Protein AF-A0A2D7XES2-F1 (afdb_monomer)

Structure (mmCIF, N/CA/C/O backbone):
data_AF-A0A2D7XES2-F1
#
_entry.id   AF-A0A2D7XES2-F1
#
loop_
_atom_site.group_PDB
_atom_site.id
_atom_site.type_symbol
_atom_site.label_atom_id
_atom_site.label_alt_id
_atom_site.label_comp_id
_atom_site.label_asym_id
_atom_site.label_entity_id
_atom_site.label_seq_id
_atom_site.pdbx_PDB_ins_code
_atom_site.Cartn_x
_atom_site.Cartn_y
_atom_site.Cartn_z
_atom_site.occupancy
_atom_site.B_iso_or_equiv
_atom_site.auth_seq_id
_atom_site.auth_comp_id
_atom_site.auth_asym_id
_atom_site.auth_atom_id
_atom_site.pdbx_PDB_model_num
ATOM 1 N N . MET A 1 1 ? -1.555 8.049 -1.791 1.00 47.88 1 MET A N 1
ATOM 2 C CA . MET A 1 1 ? -2.204 7.336 -0.672 1.00 47.88 1 MET A CA 1
ATOM 3 C C . MET A 1 1 ? -3.094 6.303 -1.327 1.00 47.88 1 MET A C 1
ATOM 5 O O . MET A 1 1 ? -3.881 6.704 -2.179 1.00 47.88 1 MET A O 1
ATOM 9 N N . ALA A 1 2 ? -2.878 5.013 -1.074 1.00 48.16 2 ALA A N 1
ATOM 10 C CA . ALA A 1 2 ? -3.743 3.976 -1.623 1.00 48.16 2 ALA A CA 1
ATOM 11 C C . ALA A 1 2 ? -5.179 4.247 -1.149 1.00 48.16 2 ALA A C 1
ATOM 13 O O . ALA A 1 2 ? -5.384 4.533 0.032 1.00 48.16 2 ALA A O 1
ATOM 14 N N . GLN A 1 3 ? -6.152 4.262 -2.061 1.00 50.53 3 GLN A N 1
ATOM 15 C CA . GLN A 1 3 ? -7.546 4.451 -1.665 1.00 50.53 3 GLN A CA 1
ATOM 16 C C . GLN A 1 3 ? -8.026 3.145 -1.042 1.00 50.53 3 GLN A C 1
ATOM 18 O O . GLN A 1 3 ? -8.423 2.217 -1.741 1.00 50.53 3 GLN A O 1
ATOM 23 N N . VAL A 1 4 ? -7.970 3.062 0.285 1.00 57.06 4 VAL A N 1
ATOM 24 C CA . VAL A 1 4 ? -8.679 2.015 1.014 1.00 57.06 4 VAL A CA 1
ATOM 25 C C . VAL A 1 4 ? -10.167 2.341 0.866 1.00 57.06 4 VAL A C 1
ATOM 27 O O . VAL A 1 4 ? -10.615 3.400 1.295 1.00 57.06 4 VAL A O 1
ATOM 30 N N . GLN A 1 5 ? -10.940 1.470 0.211 1.00 63.34 5 GLN A N 1
ATOM 31 C CA . GLN A 1 5 ? -12.382 1.672 -0.036 1.00 63.34 5 GLN A CA 1
ATOM 32 C C . GLN A 1 5 ? -13.236 1.617 1.247 1.00 63.34 5 GLN A C 1
ATOM 34 O O . GLN A 1 5 ? -14.461 1.691 1.190 1.00 63.34 5 GLN A O 1
ATOM 39 N N . ILE A 1 6 ? -12.598 1.508 2.412 1.00 67.69 6 ILE A N 1
ATOM 40 C CA . ILE A 1 6 ? -13.241 1.487 3.718 1.00 67.69 6 ILE A CA 1
ATOM 41 C C . ILE A 1 6 ? -13.086 2.890 4.328 1.00 67.69 6 ILE A C 1
ATOM 43 O O . ILE A 1 6 ? -11.953 3.337 4.517 1.00 67.69 6 ILE A 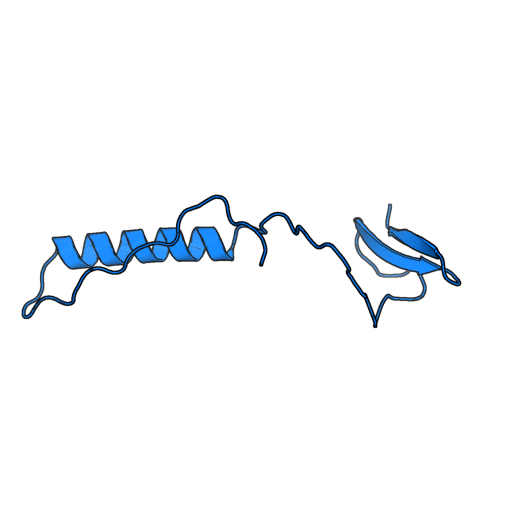O 1
ATOM 47 N N . PRO A 1 7 ? -14.181 3.605 4.642 1.00 72.50 7 PRO A N 1
ATOM 48 C CA . PRO A 1 7 ? -14.100 4.921 5.268 1.00 72.50 7 PRO A CA 1
ATOM 49 C C . PRO A 1 7 ? -13.404 4.835 6.639 1.00 72.50 7 PRO A C 1
ATOM 51 O O . PRO A 1 7 ? -13.668 3.892 7.390 1.00 72.50 7 PRO A O 1
ATOM 54 N N . PRO A 1 8 ? -12.521 5.791 6.990 1.00 71.38 8 PRO A N 1
ATOM 55 C CA . PRO A 1 8 ? -11.761 5.748 8.238 1.00 71.38 8 PRO A CA 1
ATOM 56 C C . PRO A 1 8 ? -12.698 5.713 9.458 1.00 71.38 8 PRO A C 1
ATOM 58 O O . PRO A 1 8 ? -13.665 6.486 9.499 1.00 71.38 8 PRO A O 1
ATOM 61 N N . PRO A 1 9 ? -12.443 4.838 10.450 1.00 81.62 9 PRO A N 1
ATOM 62 C CA . PRO A 1 9 ? -13.276 4.756 11.639 1.00 81.62 9 PRO A CA 1
ATOM 63 C C . PRO A 1 9 ? -13.160 6.046 12.455 1.00 81.62 9 PRO A C 1
ATOM 65 O O . PRO A 1 9 ? -12.080 6.620 12.600 1.00 81.62 9 PRO A O 1
ATOM 68 N N . ARG A 1 10 ? -14.284 6.507 13.010 1.00 82.56 10 ARG A N 1
ATOM 69 C CA . ARG A 1 10 ? -14.288 7.595 13.992 1.00 82.56 10 ARG A CA 1
ATOM 70 C C . ARG A 1 10 ? -14.180 6.995 15.384 1.00 82.56 10 ARG A C 1
ATOM 72 O O . ARG A 1 10 ? -14.954 6.106 15.727 1.00 82.56 10 ARG A O 1
ATOM 79 N N . LEU A 1 11 ? -13.229 7.491 16.166 1.00 84.75 11 LEU A N 1
ATOM 80 C CA . LEU A 1 11 ? -13.100 7.106 17.565 1.00 84.75 11 LEU A CA 1
ATOM 81 C C . LEU A 1 11 ? -14.172 7.832 18.397 1.00 84.75 11 LEU A C 1
ATOM 83 O O . LEU A 1 11 ? -14.377 9.030 18.179 1.00 84.75 11 LEU A O 1
ATOM 87 N N . PRO A 1 12 ? -14.865 7.132 19.312 1.00 83.06 12 PRO A N 1
ATOM 88 C CA . PRO A 1 12 ? -15.822 7.761 20.216 1.00 83.06 12 PRO A CA 1
ATOM 89 C C . PRO A 1 12 ? -15.115 8.677 21.230 1.00 83.06 12 PRO A C 1
ATOM 91 O O . PRO A 1 12 ? -13.946 8.469 21.559 1.00 83.06 12 PRO A O 1
ATOM 94 N N . GLU A 1 13 ? -15.823 9.690 21.739 1.00 86.94 13 GLU A N 1
ATOM 95 C CA . GLU A 1 13 ? -15.304 10.545 22.814 1.00 86.94 13 GLU A CA 1
ATOM 96 C C . GLU A 1 13 ? -15.246 9.783 24.141 1.00 86.94 13 GLU A C 1
ATOM 98 O O . GLU A 1 13 ? -16.154 9.018 24.471 1.00 86.94 13 GLU A O 1
ATOM 103 N N . ALA A 1 14 ? -14.169 9.991 24.901 1.00 85.75 14 ALA A N 1
ATOM 104 C CA . ALA A 1 14 ? -13.939 9.267 26.143 1.00 85.75 14 ALA A CA 1
ATOM 105 C C . ALA A 1 14 ? -15.012 9.605 27.201 1.00 85.75 14 ALA A C 1
ATOM 107 O O . ALA A 1 14 ? -15.201 10.784 27.521 1.00 85.75 14 ALA A O 1
ATOM 108 N N . PRO A 1 15 ? -15.688 8.603 27.791 1.00 87.25 15 PRO A N 1
ATOM 109 C CA . PRO A 1 15 ? -16.662 8.827 28.845 1.00 87.25 15 PRO A CA 1
ATOM 110 C C . PRO A 1 15 ? -15.953 9.143 30.169 1.00 87.25 15 PRO A C 1
ATOM 112 O O . PRO A 1 15 ? -14.830 8.708 30.425 1.00 87.25 15 PRO A O 1
ATOM 115 N N . GLN A 1 16 ? -16.628 9.879 31.053 1.00 89.81 16 GLN A N 1
ATOM 116 C CA . GLN A 1 16 ? -16.107 10.211 32.390 1.00 89.81 16 GLN A CA 1
ATOM 117 C C . GLN A 1 16 ? -16.087 9.006 33.344 1.00 89.81 16 GLN A C 1
ATOM 119 O O . GLN A 1 16 ? -15.422 9.031 34.378 1.00 89.81 16 GLN A O 1
ATOM 124 N N . GLN A 1 17 ? -16.852 7.968 33.019 1.00 91.56 17 GLN A N 1
ATOM 125 C CA . GLN A 1 17 ? -17.030 6.751 33.798 1.00 91.56 17 GLN A CA 1
ATOM 126 C C . GLN A 1 17 ? -16.958 5.557 32.851 1.00 91.56 17 GLN A C 1
ATOM 128 O O . GLN A 1 17 ? -17.109 5.706 31.640 1.00 91.56 17 GLN A O 1
ATOM 133 N N . TYR A 1 18 ? -16.729 4.367 33.399 1.00 89.88 18 TYR A N 1
ATOM 134 C CA . TYR A 1 18 ? -16.736 3.158 32.587 1.00 89.88 18 TYR A CA 1
ATOM 135 C C . TYR A 1 18 ? -18.111 2.946 31.939 1.00 89.88 18 TYR A C 1
ATOM 137 O O . TYR A 1 18 ? -19.122 2.866 32.636 1.00 89.88 18 TYR A O 1
ATOM 145 N N . ASP A 1 19 ? -18.118 2.818 30.614 1.00 92.94 19 ASP A N 1
ATOM 146 C CA . ASP A 1 19 ? -19.305 2.557 29.806 1.00 92.94 19 ASP A CA 1
ATOM 147 C C . ASP A 1 19 ? -19.026 1.373 28.864 1.00 92.94 19 ASP A C 1
ATOM 149 O O . ASP A 1 19 ? -18.062 1.366 28.090 1.00 92.94 19 ASP A O 1
ATOM 153 N N . VAL A 1 20 ? -19.874 0.347 28.951 1.00 91.06 20 VAL A N 1
ATOM 154 C CA . VAL A 1 20 ? -19.774 -0.876 28.143 1.00 91.06 20 VAL A CA 1
ATOM 155 C C . VAL A 1 20 ? -20.024 -0.584 26.661 1.00 91.06 20 VAL A C 1
ATOM 157 O O . VAL A 1 20 ? -19.365 -1.177 25.807 1.00 91.06 20 VAL A O 1
ATOM 160 N N . ALA A 1 21 ? -20.937 0.337 26.345 1.00 90.56 21 ALA A N 1
ATOM 161 C CA . ALA A 1 21 ? -21.246 0.724 24.974 1.00 90.56 21 ALA A CA 1
ATOM 162 C C . ALA A 1 21 ? -20.054 1.442 24.328 1.00 90.56 21 ALA A C 1
ATOM 164 O O . ALA A 1 21 ? -19.646 1.079 23.226 1.00 90.56 21 ALA A O 1
ATOM 165 N N . TYR A 1 22 ? -19.417 2.364 25.059 1.00 91.81 22 TYR A N 1
ATOM 166 C CA . TYR A 1 22 ? -18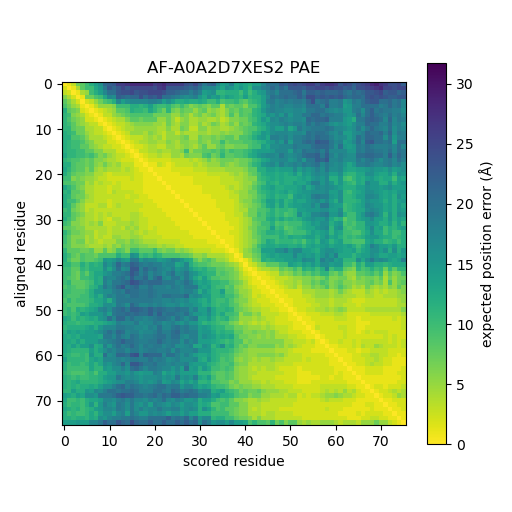.183 3.018 24.611 1.00 91.81 22 TYR A CA 1
ATOM 167 C C . TYR A 1 22 ? -17.073 2.006 24.299 1.00 91.81 22 TYR A C 1
ATOM 169 O O . TYR A 1 22 ? -16.434 2.087 23.251 1.00 91.81 22 TYR A O 1
ATOM 177 N N . MET A 1 23 ? -16.856 1.023 25.182 1.00 92.69 23 MET A N 1
ATOM 178 C CA . MET A 1 23 ? -15.831 -0.004 24.963 1.00 92.69 23 MET A CA 1
ATOM 179 C C . MET A 1 23 ? -16.136 -0.875 23.739 1.00 92.69 23 MET A C 1
ATOM 181 O O . MET A 1 23 ? -15.222 -1.199 22.981 1.00 92.69 23 MET A O 1
ATOM 185 N N . ALA A 1 24 ? -17.406 -1.219 23.507 1.00 93.62 24 ALA A N 1
ATOM 186 C CA . ALA A 1 24 ? -17.821 -1.954 22.314 1.00 93.62 24 ALA A CA 1
ATOM 187 C C . ALA A 1 24 ? -17.599 -1.144 21.023 1.00 93.62 24 ALA A C 1
ATOM 189 O O . ALA A 1 24 ? -17.133 -1.691 20.021 1.00 93.62 24 ALA A O 1
ATOM 190 N N . ASP A 1 25 ? -17.888 0.158 21.044 1.00 91.25 25 ASP A N 1
ATOM 191 C CA . ASP A 1 25 ? -17.672 1.038 19.894 1.00 91.25 25 ASP A CA 1
ATOM 192 C C . ASP A 1 25 ? -16.1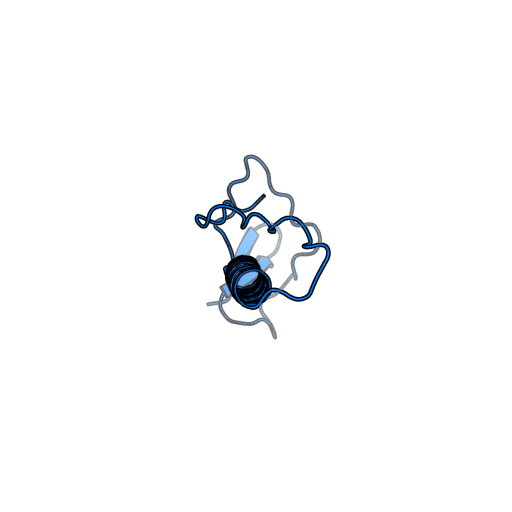81 1.264 19.612 1.00 91.25 25 ASP A C 1
ATOM 194 O O . ASP A 1 25 ? -15.766 1.251 18.451 1.00 91.25 25 ASP A O 1
ATOM 198 N N . LEU A 1 26 ? -15.356 1.389 20.655 1.00 91.56 26 LEU A N 1
ATOM 199 C CA . LEU A 1 26 ? -13.903 1.500 20.525 1.00 91.56 26 LEU A CA 1
ATOM 200 C C . LEU A 1 26 ? -13.301 0.230 19.908 1.00 91.56 26 LEU A C 1
ATOM 202 O O . LEU A 1 26 ? -12.485 0.324 18.990 1.00 91.56 26 LEU A O 1
ATOM 206 N N . LEU A 1 27 ? -13.740 -0.953 20.352 1.00 93.12 27 LEU A N 1
ATOM 207 C CA . LEU A 1 27 ? -13.329 -2.231 19.763 1.00 93.12 27 LEU A CA 1
ATOM 208 C C . LEU A 1 27 ? -13.709 -2.320 18.279 1.00 93.12 27 LEU A C 1
ATOM 210 O O . LEU A 1 27 ? -12.857 -2.643 17.454 1.00 93.12 27 LEU A O 1
ATOM 214 N N . ARG A 1 28 ? -14.941 -1.948 17.912 1.00 90.38 28 ARG A N 1
ATOM 215 C CA . ARG A 1 28 ? -15.393 -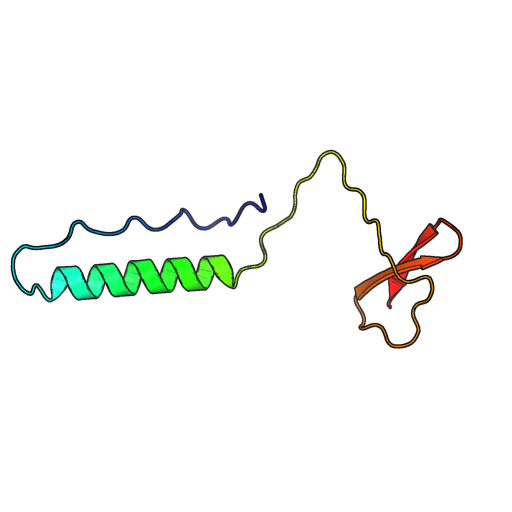1.945 16.509 1.00 90.38 28 ARG A CA 1
ATOM 216 C C . ARG A 1 28 ? -14.585 -0.978 15.636 1.00 90.38 28 ARG A C 1
ATOM 218 O O . ARG A 1 28 ? -14.237 -1.298 14.495 1.00 90.38 28 ARG A O 1
ATOM 225 N N . ALA A 1 29 ? -14.281 0.210 16.159 1.00 89.50 29 ALA A N 1
ATOM 226 C CA . ALA A 1 29 ? -13.439 1.184 15.473 1.00 89.50 29 ALA A CA 1
ATOM 227 C C . ALA A 1 29 ? -12.014 0.641 15.260 1.00 89.50 29 ALA A C 1
ATOM 229 O O . ALA A 1 29 ? -11.464 0.781 14.166 1.00 89.50 29 ALA A O 1
ATOM 230 N N . LEU A 1 30 ? -11.446 -0.037 16.262 1.00 89.88 30 LEU A N 1
ATOM 231 C CA . LEU A 1 30 ? -10.130 -0.668 16.174 1.00 89.88 30 LEU A CA 1
ATOM 232 C C . LEU A 1 30 ? -10.104 -1.826 15.166 1.00 89.88 30 LEU A C 1
ATOM 234 O O . LEU A 1 30 ? -9.178 -1.912 14.366 1.00 89.88 30 LEU A O 1
ATOM 238 N N . GLU A 1 31 ? -11.121 -2.686 15.153 1.00 89.44 31 GLU A N 1
ATOM 239 C CA . GLU A 1 31 ? -11.248 -3.768 14.167 1.00 89.44 31 GLU A CA 1
ATOM 240 C C . GLU A 1 31 ? -11.292 -3.225 12.735 1.00 89.44 31 GLU A C 1
ATOM 242 O O . GLU A 1 31 ? -10.606 -3.738 11.850 1.00 89.44 31 GLU A O 1
ATOM 247 N N . THR A 1 32 ? -12.040 -2.140 12.519 1.00 86.25 32 THR A N 1
ATOM 248 C CA . THR A 1 32 ? -12.122 -1.463 11.216 1.00 86.25 32 THR A CA 1
ATOM 249 C C . THR A 1 32 ? -10.768 -0.882 10.807 1.00 86.25 32 THR A C 1
ATOM 251 O O . THR A 1 32 ? -10.359 -1.026 9.657 1.00 86.25 32 THR A O 1
ATOM 254 N N . PHE A 1 33 ? -10.043 -0.270 11.746 1.00 84.75 33 PHE A N 1
ATOM 255 C CA . PHE A 1 33 ? -8.696 0.247 11.507 1.00 84.75 33 PHE A CA 1
ATOM 256 C C . PHE A 1 33 ? -7.706 -0.875 11.157 1.00 84.75 33 PHE A C 1
ATOM 258 O O . PHE A 1 33 ? -6.969 -0.775 10.180 1.00 84.75 33 PHE A O 1
ATOM 265 N N . ILE A 1 34 ? -7.729 -1.987 11.898 1.00 85.00 34 ILE A N 1
ATOM 266 C CA . ILE A 1 34 ? -6.882 -3.156 11.619 1.00 85.00 34 ILE A CA 1
ATOM 267 C C . ILE A 1 34 ? -7.206 -3.741 10.240 1.00 85.00 34 ILE A C 1
ATOM 269 O O . ILE A 1 34 ? -6.297 -4.125 9.503 1.00 85.00 34 ILE A O 1
ATOM 273 N N . ALA A 1 35 ? -8.487 -3.807 9.873 1.00 82.75 35 ALA A N 1
ATOM 274 C CA . ALA A 1 35 ? -8.903 -4.263 8.553 1.00 82.75 35 ALA A CA 1
ATOM 275 C C . ALA A 1 35 ? -8.393 -3.330 7.442 1.00 82.75 35 ALA A C 1
ATOM 277 O O . ALA A 1 35 ? -7.953 -3.816 6.402 1.00 82.75 35 ALA A O 1
ATOM 278 N N . GLN A 1 36 ? -8.390 -2.013 7.668 1.00 78.56 36 GLN A N 1
ATOM 279 C CA . GLN A 1 36 ? -7.828 -1.031 6.735 1.00 78.56 36 GLN A CA 1
ATOM 280 C C . GLN A 1 36 ? -6.320 -1.199 6.552 1.00 78.56 36 GLN A C 1
ATOM 282 O O . GLN A 1 36 ? -5.863 -1.270 5.417 1.00 78.56 36 GLN A O 1
ATOM 287 N N . GLU A 1 37 ? -5.567 -1.339 7.644 1.00 79.88 37 GLU A N 1
ATOM 288 C CA . GLU A 1 37 ? -4.113 -1.560 7.604 1.00 79.88 37 GLU A CA 1
ATOM 289 C C . GLU A 1 37 ? -3.737 -2.857 6.878 1.00 79.88 37 GLU A C 1
ATOM 291 O O . GLU A 1 37 ? -2.746 -2.920 6.154 1.00 79.88 37 GLU A O 1
ATOM 296 N N . ARG A 1 38 ? -4.544 -3.910 7.047 1.00 75.00 38 ARG A N 1
ATOM 297 C CA . ARG A 1 38 ? -4.318 -5.212 6.402 1.00 75.00 38 ARG A CA 1
ATOM 298 C C . ARG A 1 38 ? -4.854 -5.305 4.979 1.00 75.00 38 ARG A C 1
ATOM 300 O O . ARG A 1 38 ? -4.598 -6.312 4.324 1.00 75.00 38 ARG A O 1
ATOM 307 N N . THR A 1 39 ? -5.599 -4.308 4.507 1.00 69.44 39 THR A N 1
ATOM 308 C CA . THR A 1 39 ? -6.107 -4.282 3.136 1.00 69.44 39 THR A CA 1
ATOM 309 C C . THR A 1 39 ? -5.129 -3.482 2.280 1.00 69.44 39 THR A C 1
ATOM 311 O O . THR A 1 39 ? -5.164 -2.250 2.327 1.00 69.44 39 THR A O 1
ATOM 314 N N . PRO A 1 40 ? -4.252 -4.130 1.487 1.00 65.44 40 PRO A N 1
ATOM 315 C CA . PRO A 1 40 ? -3.432 -3.415 0.521 1.00 65.44 40 PRO A CA 1
ATOM 316 C C . PRO A 1 40 ? -4.361 -2.712 -0.474 1.00 65.44 40 PRO A C 1
ATOM 318 O O . PRO A 1 40 ? -5.002 -3.343 -1.311 1.00 65.44 40 PRO A O 1
ATOM 321 N N . GLY A 1 41 ? -4.500 -1.395 -0.322 1.00 66.12 41 GLY A N 1
ATOM 322 C CA . GLY A 1 41 ? -5.325 -0.587 -1.209 1.00 66.12 41 GLY A CA 1
ATOM 323 C C . GLY A 1 41 ? -4.699 -0.468 -2.598 1.00 66.12 41 GLY A C 1
ATOM 324 O O . GLY A 1 41 ? -3.486 -0.598 -2.775 1.00 66.12 41 GLY A O 1
ATOM 325 N N . GLU A 1 42 ? -5.522 -0.147 -3.590 1.00 68.94 42 GLU A N 1
ATOM 326 C CA . GLU A 1 42 ? -5.039 0.116 -4.943 1.00 68.94 42 GLU A CA 1
ATOM 327 C C . GLU A 1 42 ? -4.161 1.376 -4.963 1.00 68.94 42 GLU A C 1
ATOM 329 O O . GLU A 1 42 ? -4.512 2.431 -4.418 1.00 68.94 42 GLU A O 1
ATOM 334 N N . MET A 1 43 ? -2.999 1.284 -5.610 1.00 70.75 43 MET A N 1
ATOM 335 C CA . MET A 1 43 ? -2.118 2.430 -5.798 1.00 70.75 43 MET A CA 1
ATOM 336 C C . MET A 1 43 ? -2.488 3.164 -7.087 1.00 70.75 43 MET A C 1
ATOM 338 O O . MET A 1 43 ? -2.279 2.656 -8.185 1.00 70.75 43 MET A O 1
ATOM 342 N N . ARG A 1 44 ? -2.963 4.409 -6.960 1.00 74.69 44 ARG A N 1
ATOM 343 C CA . ARG A 1 44 ? -3.099 5.336 -8.090 1.00 74.69 44 ARG A CA 1
ATOM 344 C C . ARG A 1 44 ? -2.038 6.425 -7.995 1.00 74.69 44 ARG A C 1
ATOM 346 O O . ARG A 1 44 ? -2.067 7.245 -7.078 1.00 74.69 44 ARG A O 1
ATOM 353 N N . ALA A 1 45 ? -1.114 6.451 -8.949 1.00 77.31 45 ALA A N 1
ATOM 354 C CA . ALA A 1 45 ? -0.061 7.457 -9.027 1.00 77.31 45 ALA A CA 1
ATOM 355 C C . ALA A 1 45 ? 0.093 7.966 -10.464 1.00 77.31 45 ALA A C 1
ATOM 357 O O . ALA A 1 45 ? -0.023 7.203 -11.418 1.00 77.31 45 ALA A O 1
ATOM 358 N N . THR A 1 46 ? 0.358 9.263 -10.617 1.00 83.44 46 THR A N 1
ATOM 359 C CA . THR A 1 46 ? 0.645 9.890 -11.920 1.00 83.44 46 THR A CA 1
ATOM 360 C C . THR A 1 46 ? 2.111 9.752 -12.325 1.00 83.44 46 THR A C 1
ATOM 362 O O . THR A 1 46 ? 2.428 9.806 -13.509 1.00 83.44 46 THR A O 1
ATOM 365 N N . LYS A 1 47 ? 3.008 9.563 -11.351 1.00 87.31 47 LYS A N 1
ATOM 366 C CA . LYS A 1 47 ? 4.429 9.271 -11.549 1.00 87.31 47 LYS A CA 1
ATOM 367 C C . LYS A 1 47 ? 4.928 8.394 -10.402 1.00 87.31 47 LYS A C 1
ATOM 369 O O . LYS A 1 47 ? 4.646 8.695 -9.244 1.00 87.31 47 LYS A O 1
ATOM 374 N N . ILE A 1 48 ? 5.671 7.339 -10.728 1.00 88.06 48 ILE A N 1
ATOM 375 C CA . ILE A 1 48 ? 6.333 6.442 -9.771 1.00 88.06 48 ILE A CA 1
ATOM 376 C C . ILE A 1 48 ? 7.800 6.318 -10.187 1.00 88.06 48 ILE A C 1
ATOM 378 O O . ILE A 1 48 ? 8.088 6.143 -11.370 1.00 88.06 48 ILE A O 1
ATOM 382 N N . THR A 1 49 ? 8.713 6.393 -9.218 1.00 90.44 49 THR A N 1
ATOM 383 C CA . THR A 1 49 ? 10.140 6.108 -9.407 1.00 90.44 49 THR A CA 1
ATOM 384 C C . THR A 1 49 ? 10.541 5.024 -8.411 1.00 90.44 49 THR A C 1
ATOM 386 O O . THR A 1 49 ? 10.501 5.263 -7.207 1.00 90.44 49 THR A O 1
ATOM 389 N N . LEU A 1 50 ? 10.916 3.842 -8.905 1.00 89.12 50 LEU A N 1
ATOM 390 C CA . LEU A 1 50 ? 11.437 2.735 -8.098 1.00 89.12 50 LEU A CA 1
ATOM 391 C C . LEU A 1 50 ? 12.966 2.763 -8.196 1.00 89.12 50 LEU A C 1
ATOM 393 O O . LEU A 1 50 ? 13.517 2.496 -9.261 1.00 89.12 50 LEU A O 1
ATOM 397 N N . THR A 1 51 ? 13.642 3.1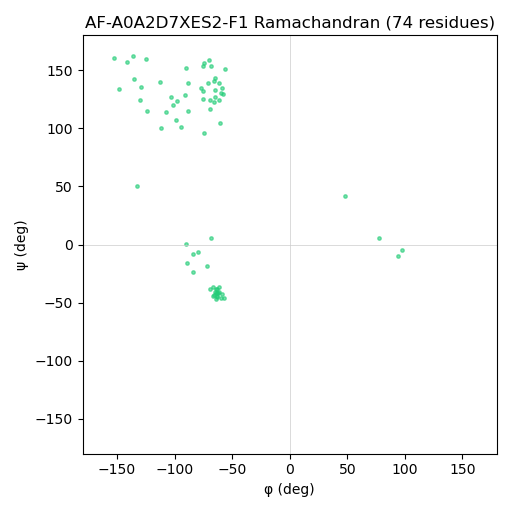71 -7.122 1.00 90.06 51 THR A N 1
ATOM 398 C CA . THR A 1 51 ? 15.083 3.487 -7.148 1.00 90.06 51 THR A CA 1
ATOM 399 C C . THR A 1 51 ? 15.995 2.299 -6.868 1.00 90.06 51 THR A C 1
ATOM 401 O O . THR A 1 51 ? 17.179 2.389 -7.162 1.00 90.06 51 THR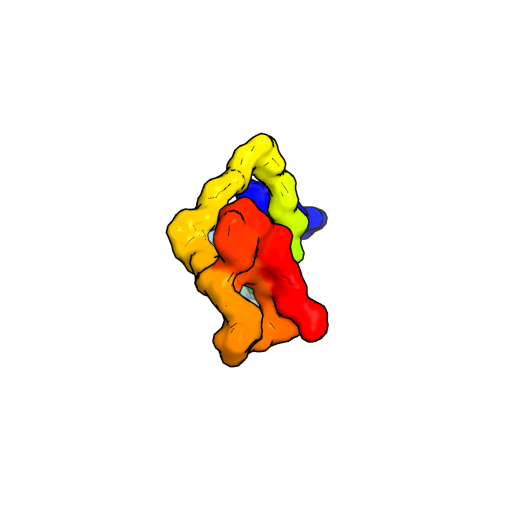 A O 1
ATOM 404 N N . ASP A 1 52 ? 15.458 1.212 -6.315 1.00 91.81 52 ASP A N 1
ATOM 405 C CA . ASP A 1 52 ? 16.234 0.056 -5.850 1.00 91.81 52 ASP A CA 1
ATOM 406 C C . ASP A 1 52 ? 15.615 -1.261 -6.343 1.00 91.81 52 ASP A C 1
ATOM 408 O O . ASP A 1 52 ? 15.291 -2.165 -5.578 1.00 91.81 52 ASP A O 1
ATOM 412 N N . LEU A 1 53 ? 15.344 -1.332 -7.651 1.00 94.62 53 LEU A N 1
ATOM 413 C CA . LEU A 1 53 ? 14.886 -2.577 -8.264 1.00 94.62 53 LEU A CA 1
ATOM 414 C C . LEU A 1 53 ? 16.065 -3.551 -8.416 1.00 94.62 53 LEU A C 1
ATOM 416 O O . LEU A 1 53 ? 17.092 -3.154 -8.976 1.00 94.62 53 LEU A O 1
ATOM 420 N N . PRO A 1 54 ? 15.911 -4.828 -8.016 1.00 95.00 54 PRO A N 1
ATOM 421 C CA . PRO A 1 54 ? 16.912 -5.858 -8.272 1.00 95.00 54 PRO A CA 1
ATOM 422 C C . PRO A 1 54 ? 17.226 -5.977 -9.764 1.00 95.00 54 PRO A C 1
ATOM 424 O O . PRO A 1 54 ? 16.351 -5.755 -10.598 1.00 95.00 54 PRO A O 1
ATOM 427 N N . THR A 1 55 ? 18.449 -6.380 -10.112 1.00 95.56 55 THR A N 1
ATOM 428 C CA . THR A 1 55 ? 18.875 -6.512 -11.517 1.00 95.56 55 THR A CA 1
ATOM 429 C C . THR A 1 55 ? 18.629 -7.899 -12.126 1.00 95.56 55 THR A C 1
ATOM 431 O O . THR A 1 55 ? 18.979 -8.150 -13.276 1.00 95.56 55 THR A O 1
ATOM 434 N N . SER A 1 56 ? 18.063 -8.832 -11.354 1.00 93.25 56 SER A N 1
ATOM 435 C CA . SER A 1 56 ? 17.738 -10.190 -11.803 1.00 93.25 56 SER A CA 1
ATOM 436 C C . SER A 1 56 ? 16.564 -10.766 -11.013 1.00 93.25 56 SER A C 1
ATOM 438 O O . SER A 1 56 ? 16.288 -10.317 -9.902 1.00 93.25 56 SER A O 1
ATOM 440 N N . SER A 1 57 ? 15.913 -11.794 -11.558 1.00 94.12 57 SER A N 1
ATOM 441 C CA . SER A 1 57 ? 14.819 -12.522 -10.902 1.00 94.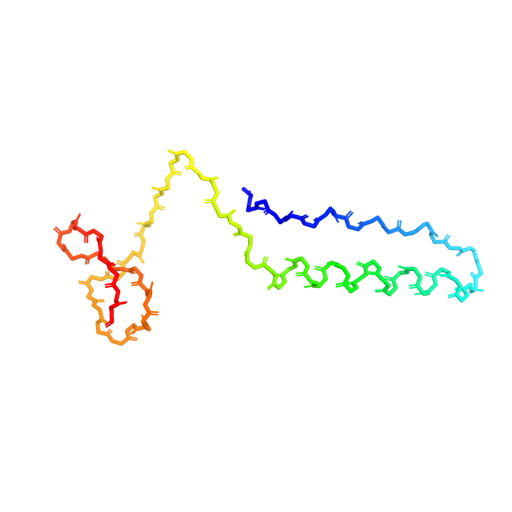12 57 SER A CA 1
ATOM 442 C C . SER A 1 57 ? 15.276 -13.563 -9.870 1.00 94.12 57 SER A C 1
ATOM 444 O O . SER A 1 57 ? 14.444 -14.171 -9.202 1.00 94.12 57 SER A O 1
ATOM 446 N N . SER A 1 58 ? 16.582 -13.819 -9.746 1.00 93.56 58 SER A N 1
ATOM 447 C CA . SER A 1 58 ? 17.095 -14.916 -8.921 1.00 93.56 58 SER A CA 1
ATOM 448 C C . SER A 1 58 ? 16.815 -14.686 -7.435 1.00 93.56 58 SER A C 1
ATOM 450 O O . SER A 1 58 ? 17.270 -13.700 -6.861 1.00 93.56 58 SER A O 1
ATOM 452 N N . GLY A 1 59 ? 16.119 -15.633 -6.798 1.00 92.94 59 GLY A N 1
ATOM 453 C CA . GLY A 1 59 ? 15.787 -15.578 -5.369 1.00 92.94 59 GLY A CA 1
ATOM 454 C C . GLY A 1 59 ? 14.624 -14.645 -5.017 1.00 92.94 59 GLY A C 1
ATOM 455 O O . GLY A 1 59 ? 14.345 -14.463 -3.835 1.00 92.94 59 GLY A O 1
ATOM 456 N N . LEU A 1 60 ? 13.950 -14.072 -6.017 1.00 94.38 60 LEU A N 1
ATOM 457 C CA . LEU A 1 60 ? 12.744 -13.272 -5.828 1.00 94.38 60 LEU A CA 1
ATOM 458 C C . LEU A 1 60 ? 11.486 -14.148 -5.893 1.00 94.38 60 LEU A C 1
ATOM 460 O O . LEU A 1 60 ? 11.457 -15.182 -6.560 1.00 94.38 60 LEU A O 1
ATOM 464 N N . GLU A 1 61 ? 10.436 -13.713 -5.206 1.00 94.69 61 GLU A N 1
ATOM 465 C CA . GLU A 1 61 ? 9.120 -14.351 -5.250 1.00 94.69 61 GLU A CA 1
ATOM 466 C C . GLU A 1 61 ? 8.374 -14.067 -6.565 1.00 94.69 61 GLU A C 1
ATOM 468 O O . GLU A 1 61 ? 8.620 -13.063 -7.238 1.00 94.69 61 GLU A O 1
ATOM 473 N N . VAL A 1 62 ? 7.432 -14.946 -6.923 1.00 94.56 62 VAL A N 1
ATOM 474 C CA . VAL A 1 62 ? 6.547 -14.749 -8.082 1.00 94.56 62 VAL A CA 1
ATOM 475 C C . VAL A 1 62 ? 5.750 -13.458 -7.898 1.00 94.56 62 VAL A C 1
ATOM 477 O O . VAL A 1 62 ? 5.143 -13.233 -6.854 1.00 94.56 62 VAL A O 1
ATOM 480 N N . GLY A 1 63 ? 5.742 -12.609 -8.923 1.00 91.75 63 GLY A N 1
ATOM 481 C CA . GLY A 1 63 ? 5.099 -11.298 -8.896 1.00 91.75 63 GLY A CA 1
ATOM 482 C C . GLY A 1 63 ? 6.023 -10.136 -8.520 1.00 91.75 63 GLY A C 1
ATOM 483 O O . GLY A 1 63 ? 5.637 -8.981 -8.710 1.00 91.75 63 GLY A O 1
ATOM 484 N N . ALA A 1 64 ? 7.249 -10.399 -8.052 1.00 93.56 64 ALA A N 1
ATOM 485 C CA . ALA A 1 64 ? 8.215 -9.342 -7.771 1.00 93.56 64 ALA A CA 1
ATOM 486 C C . ALA A 1 64 ? 8.638 -8.603 -9.054 1.00 93.56 64 ALA A C 1
ATOM 488 O O . ALA A 1 64 ? 8.807 -9.208 -10.116 1.00 93.56 64 ALA A O 1
ATOM 489 N N . LEU A 1 65 ? 8.841 -7.287 -8.951 1.00 94.00 65 LEU A N 1
ATOM 490 C CA . LEU A 1 65 ? 9.388 -6.473 -10.036 1.00 94.00 65 LEU A CA 1
ATOM 491 C C . LEU A 1 65 ? 10.915 -6.452 -9.961 1.00 94.00 65 LEU A C 1
ATOM 493 O O . LEU A 1 65 ? 11.491 -6.292 -8.887 1.00 94.00 65 LEU A O 1
ATOM 497 N N . PHE A 1 66 ? 11.567 -6.546 -11.114 1.00 95.94 66 PHE A N 1
ATOM 498 C CA . PHE A 1 66 ? 13.013 -6.408 -11.244 1.00 95.94 66 PHE A CA 1
ATOM 499 C C . PHE A 1 66 ? 13.358 -5.650 -12.528 1.00 95.94 66 PHE A C 1
ATOM 501 O O . PHE A 1 66 ? 12.559 -5.559 -13.462 1.00 95.94 66 PHE A O 1
ATOM 508 N N . ASN A 1 67 ? 14.539 -5.053 -12.561 1.00 95.12 67 ASN A N 1
ATOM 509 C CA . ASN A 1 67 ? 15.077 -4.360 -13.717 1.00 95.12 67 ASN A CA 1
ATOM 510 C C . ASN A 1 67 ? 16.037 -5.289 -14.463 1.00 95.12 67 ASN A C 1
ATOM 512 O O . ASN A 1 67 ? 17.018 -5.747 -13.901 1.00 95.12 67 ASN A O 1
ATOM 516 N N . ASP A 1 68 ? 15.790 -5.532 -15.741 1.00 93.81 68 ASP A N 1
ATOM 517 C CA . ASP A 1 68 ? 16.722 -6.230 -16.619 1.00 93.81 68 ASP A CA 1
ATOM 518 C C . ASP A 1 68 ? 17.256 -5.242 -17.658 1.00 93.81 68 ASP A C 1
ATOM 520 O O . ASP A 1 68 ? 16.558 -4.876 -18.608 1.00 93.81 68 ASP A O 1
ATOM 524 N N . SER A 1 69 ? 18.471 -4.741 -17.424 1.00 91.88 69 SER A N 1
ATOM 525 C CA . SER A 1 69 ? 19.180 -3.802 -18.309 1.00 91.88 69 SER A CA 1
ATOM 526 C C . SER A 1 69 ? 18.335 -2.605 -18.789 1.00 91.88 69 SER A C 1
ATOM 528 O O . SER A 1 69 ? 18.395 -2.211 -19.951 1.00 91.88 69 SER A O 1
ATOM 530 N N . GLY A 1 70 ? 17.543 -2.007 -17.895 1.00 91.00 70 GLY A N 1
ATOM 531 C CA . GLY A 1 70 ? 16.689 -0.847 -18.179 1.00 91.00 70 GLY A CA 1
ATOM 532 C C . GLY A 1 70 ? 15.227 -1.185 -18.483 1.00 91.00 70 GLY A C 1
ATOM 533 O O . GLY A 1 70 ? 14.409 -0.274 -18.597 1.00 91.00 70 GLY A O 1
ATOM 534 N N . THR A 1 71 ? 14.874 -2.469 -18.561 1.00 93.12 71 THR A N 1
ATOM 535 C CA . THR A 1 71 ? 13.493 -2.928 -18.758 1.00 93.12 71 THR A CA 1
ATOM 536 C C . THR A 1 71 ? 12.914 -3.433 -17.443 1.00 93.12 71 THR A C 1
ATOM 538 O O . THR A 1 71 ? 13.494 -4.310 -16.812 1.00 93.12 71 THR A O 1
ATOM 541 N N . VAL A 1 72 ? 11.751 -2.927 -17.033 1.00 94.75 72 VAL A N 1
ATOM 542 C CA . VAL A 1 72 ? 11.029 -3.482 -15.877 1.00 94.75 72 VAL A CA 1
ATOM 543 C C . VAL A 1 72 ? 10.364 -4.797 -16.287 1.00 94.75 72 VAL A C 1
ATOM 545 O O . VAL A 1 72 ? 9.603 -4.834 -17.254 1.00 94.75 72 VAL A O 1
ATOM 548 N N . LYS A 1 73 ? 10.655 -5.867 -15.548 1.00 94.94 73 LYS A N 1
ATOM 549 C CA . LYS A 1 73 ? 10.091 -7.210 -15.718 1.00 94.94 73 LYS A CA 1
ATOM 550 C C . LYS A 1 73 ? 9.458 -7.686 -14.411 1.00 94.94 73 LYS A C 1
ATOM 552 O O . LYS A 1 73 ? 9.767 -7.169 -13.339 1.00 94.94 73 LYS A O 1
ATOM 557 N N . ILE A 1 74 ? 8.571 -8.670 -14.521 1.00 95.56 74 ILE A N 1
ATOM 558 C CA . ILE A 1 74 ? 7.929 -9.345 -13.391 1.00 95.56 74 ILE A CA 1
ATOM 559 C C . ILE A 1 74 ? 8.417 -10.790 -13.324 1.00 95.56 74 ILE A C 1
ATOM 561 O O . ILE A 1 74 ? 8.598 -11.429 -14.362 1.00 95.56 74 ILE A O 1
ATOM 565 N N . VAL A 1 75 ? 8.667 -11.290 -12.117 1.00 95.44 75 VAL A N 1
ATOM 566 C CA . VAL A 1 75 ? 8.960 -12.708 -11.897 1.00 95.44 75 VAL A CA 1
ATOM 567 C C . VAL A 1 75 ? 7.684 -13.502 -12.150 1.00 95.44 75 VAL A C 1
ATOM 569 O O . VAL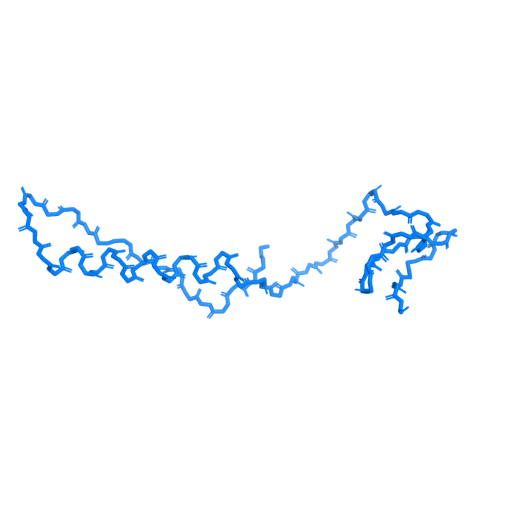 A 1 75 ? 6.648 -13.218 -11.547 1.00 95.44 75 VAL A O 1
ATOM 572 N N . THR A 1 76 ? 7.765 -14.471 -13.053 1.00 89.00 76 THR A N 1
ATOM 573 C CA . THR A 1 76 ? 6.674 -15.388 -13.408 1.00 89.00 76 THR A CA 1
ATOM 574 C C . THR A 1 76 ? 6.902 -16.759 -12.811 1.00 89.00 76 THR A C 1
ATOM 576 O O . THR A 1 76 ? 8.071 -17.204 -12.881 1.00 89.00 76 THR A O 1
#

Mean pre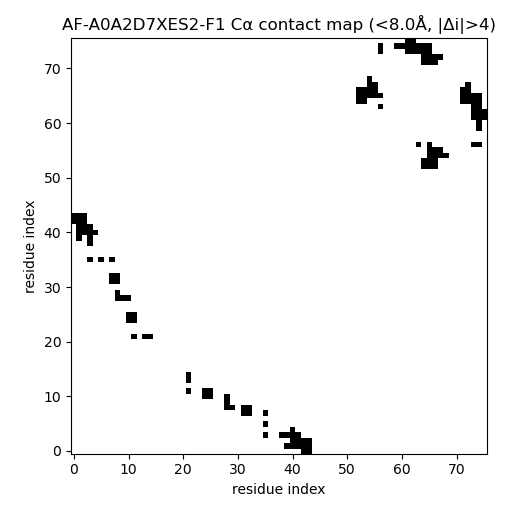dicted aligned error: 9.88 Å

Foldseek 3Di:
DFPQVQPQADQDDDDPDDDPVNVVSNVVNVVSVVVSVPDPGDDDDPDDDDPDFACDCPPPDFQGWHHPVNDIDTHD

Solvent-accessible surface area (backbone atoms only — not comparable to full-atom values): 5013 Å² total; per-residue (Å²): 120,52,61,54,92,63,79,81,61,72,79,74,81,84,68,100,58,97,48,71,66,60,53,52,50,46,50,54,27,48,54,50,46,53,51,52,74,71,44,87,39,59,79,76,74,96,75,86,84,82,89,80,56,45,70,56,64,81,93,57,57,76,68,40,67,24,29,53,96,88,40,83,44,65,35,121

Radius of gyration: 20.71 Å; Cα contacts (8 Å, |Δi|>4): 72; chains: 1; bounding box: 40×26×53 Å

Secondary structure (DSSP, 8-state):
--B-SSPPPPPPPPPSS--HHHHHHHHHHHHHHHHHHHS--B---S----S---SS-TTPPTT-EEEETTEEEE--

pLDDT: mean 85.09, std 11.67, range [47.88, 95.94]

Sequence (76 aa):
MAQVQIPPPRLPEAPQQYDVAYMADLLRALETFIAQERTPGEMRATKITLTDLPTSSSGLEVGALFNDSGTVKIVT